Protein AF-A0A3P6RL09-F1 (afdb_monomer)

pLDDT: mean 70.41, std 14.45, range [35.97, 96.25]

Organism: Anisakis simplex (NCBI:txid6269)

Foldseek 3Di:
DDPPPPPPPPQPPDDDDAPCSCVQADVPDPHGDPNVVLVSVQVSQQCQQQPPPPDPVPDPNPDSDRDDDDPPAPDGDDPVCPPPHDDDDPVRVVVVVVVVCVVDVPDPVPVVVVVVCVVCVVVVVVVVVVVVVVVCVVVVVVVVVVVVVPPDDPDDPDDDD

Radius of gyration: 32.25 Å; Cα contacts (8 Å, |Δi|>4): 62; chains: 1; bounding box: 62×29×89 Å

Secondary structure (DSSP, 8-state):
----------PPP-----SSGGGGBPTTSSSB-HHHHHHHHHHHHHHHHHGGG--TTTS-TT--PPP---TT--S---STTSS------HHHHHHHHHHHHHHS----TTHHHHHHHHHTHHHHHHHHHHHHHHHHHHHHHHHHHHHHH--S-S---PPP-

InterPro domains:
  IPR038885 Phospholipase B1, membrane-associated [PTHR21325] (23-113)

Sequence (161 aa):
MSPSTFGLLAIPALHIASRNPDSLFIQHKSLLNRKGHMYAAKWLWNRLMTGPEYNLSKAVLSEDAYFCPSAGCPYFRTVTNRHSCQVITEEEWQRSTRTNSSANGVSKKQSKRREAIKQHLILVITVIVVSAFISVTFFGTIFYRNSLKATKPRFEATPGV

Mean predicted aligned error: 19.16 Å

Solvent-accessible surface area (backbone atoms only — not comparable to full-atom values): 10375 Å² total; per-residue (Å²): 134,82,78,83,69,74,76,75,79,74,76,74,82,86,77,90,75,50,93,63,56,72,74,23,32,39,89,98,44,99,45,65,29,77,62,25,51,54,51,51,51,49,52,50,49,35,36,55,63,56,35,89,75,53,48,73,90,76,46,60,69,83,59,93,72,77,74,76,75,68,88,86,51,97,63,85,47,41,91,88,40,61,89,61,71,75,93,72,53,74,67,56,52,54,49,52,53,53,55,53,48,69,75,46,87,66,83,72,78,66,52,66,62,54,53,50,47,66,77,40,43,68,60,55,53,50,53,53,54,53,54,52,51,53,49,52,52,53,54,48,50,52,51,51,56,51,55,74,68,48,92,63,78,94,71,77,79,76,80,83,128

Structure (mmCIF, N/CA/C/O backbone):
data_AF-A0A3P6RL09-F1
#
_entry.id   AF-A0A3P6RL09-F1
#
loop_
_atom_site.group_PDB
_atom_site.id
_atom_site.type_symbol
_atom_site.label_atom_id
_atom_site.label_alt_id
_atom_site.label_comp_id
_atom_site.label_asym_id
_atom_site.label_entity_id
_atom_site.label_seq_id
_atom_site.pdbx_PDB_ins_code
_atom_site.Cartn_x
_atom_site.Cartn_y
_atom_site.Cartn_z
_atom_site.occupancy
_atom_site.B_iso_or_equiv
_atom_site.auth_seq_id
_atom_site.auth_comp_id
_atom_site.auth_asym_id
_atom_site.auth_atom_id
_atom_site.pdbx_PDB_model_num
ATOM 1 N N . MET A 1 1 ? -16.301 -20.273 8.828 1.00 35.97 1 MET A N 1
ATOM 2 C CA . MET A 1 1 ? -15.400 -19.262 9.421 1.00 35.97 1 MET A CA 1
ATOM 3 C C . MET A 1 1 ? -14.298 -19.029 8.398 1.00 35.97 1 MET A C 1
ATOM 5 O O . MET A 1 1 ? -13.395 -19.843 8.317 1.00 35.97 1 MET A O 1
ATOM 9 N N . SER A 1 2 ? -14.445 -18.052 7.497 1.00 41.81 2 SER A N 1
ATOM 10 C CA . SER A 1 2 ? -13.389 -17.766 6.516 1.00 41.81 2 SER A CA 1
ATOM 11 C C . SER A 1 2 ? -12.301 -16.959 7.227 1.00 41.81 2 SER A C 1
ATOM 13 O O . SER A 1 2 ? -12.634 -15.899 7.770 1.00 41.81 2 SER A O 1
ATOM 15 N N . PRO A 1 3 ? -11.044 -17.424 7.278 1.00 44.56 3 PRO A N 1
ATOM 16 C CA . PRO A 1 3 ? -9.967 -16.610 7.813 1.00 44.56 3 PRO A CA 1
ATOM 17 C C . PRO A 1 3 ? -9.872 -15.340 6.964 1.00 44.56 3 PRO A C 1
ATOM 19 O O . PRO A 1 3 ? -9.890 -15.403 5.736 1.00 44.56 3 PRO A O 1
ATOM 22 N N . SER A 1 4 ? -9.807 -14.178 7.613 1.00 50.56 4 SER A N 1
ATOM 23 C CA . SER A 1 4 ? -9.357 -12.949 6.969 1.00 50.56 4 SER A CA 1
ATOM 24 C C . SER A 1 4 ? -7.876 -13.130 6.666 1.00 50.56 4 SER A C 1
ATOM 26 O O . SER A 1 4 ? -7.013 -12.726 7.445 1.00 50.56 4 SER A O 1
ATOM 28 N N . THR A 1 5 ? -7.568 -13.813 5.567 1.00 49.56 5 THR A N 1
ATOM 29 C CA . THR A 1 5 ? -6.235 -13.761 4.993 1.00 49.56 5 THR A CA 1
ATOM 30 C C . THR A 1 5 ? -6.047 -12.317 4.569 1.00 49.56 5 THR A C 1
ATOM 32 O O . THR A 1 5 ? -6.594 -11.889 3.551 1.00 49.56 5 THR A O 1
ATOM 35 N N . PHE A 1 6 ? -5.317 -11.544 5.375 1.00 51.50 6 PHE A N 1
ATOM 36 C CA . PHE A 1 6 ? -4.567 -10.425 4.833 1.00 51.50 6 PHE A CA 1
ATOM 37 C C . PHE A 1 6 ? -3.871 -10.988 3.601 1.00 51.50 6 PHE A C 1
ATOM 39 O O . PHE A 1 6 ? -3.085 -11.930 3.717 1.00 51.50 6 PHE A O 1
ATOM 46 N N . GLY A 1 7 ? -4.289 -10.532 2.421 1.00 54.72 7 GLY A N 1
ATOM 47 C CA . GLY A 1 7 ? -3.661 -10.936 1.179 1.00 54.72 7 GLY A CA 1
ATOM 48 C C . GLY A 1 7 ? -2.219 -10.496 1.294 1.00 54.72 7 GLY A C 1
ATOM 49 O O . GLY A 1 7 ? -1.932 -9.305 1.210 1.00 54.72 7 GLY A O 1
ATOM 50 N N . LEU A 1 8 ? -1.335 -11.442 1.593 1.00 49.31 8 LEU A N 1
ATOM 51 C CA . LEU A 1 8 ? 0.090 -11.200 1.616 1.00 49.31 8 LEU A CA 1
ATOM 52 C C . LEU A 1 8 ? 0.418 -10.835 0.173 1.00 49.31 8 LEU A C 1
ATOM 54 O O . LEU A 1 8 ? 0.345 -11.680 -0.720 1.00 49.31 8 LEU A O 1
ATOM 58 N N . LEU A 1 9 ? 0.646 -9.544 -0.073 1.00 55.44 9 LEU A N 1
ATOM 59 C CA . LEU A 1 9 ? 1.071 -9.059 -1.372 1.00 55.44 9 LEU A CA 1
ATOM 60 C C . LEU A 1 9 ? 2.515 -9.539 -1.520 1.00 55.44 9 LEU A C 1
ATOM 62 O O . LEU A 1 9 ? 3.455 -8.841 -1.155 1.00 55.44 9 LEU A O 1
ATOM 66 N N . ALA A 1 10 ? 2.681 -10.799 -1.923 1.00 58.03 10 ALA A N 1
ATOM 67 C CA . ALA A 1 10 ? 3.985 -11.380 -2.163 1.00 58.03 10 ALA A CA 1
ATOM 68 C C . ALA A 1 10 ? 4.620 -10.561 -3.284 1.00 58.03 10 ALA A C 1
ATOM 70 O O . ALA A 1 10 ? 4.180 -10.621 -4.434 1.00 58.03 10 ALA A O 1
ATOM 71 N N . ILE A 1 11 ? 5.593 -9.725 -2.922 1.00 59.22 11 ILE A N 1
ATOM 72 C CA . ILE A 1 11 ? 6.316 -8.909 -3.886 1.00 59.22 11 ILE A CA 1
ATOM 73 C C . ILE A 1 11 ? 7.095 -9.897 -4.759 1.00 59.22 11 ILE A C 1
ATOM 75 O O . ILE A 1 11 ? 7.929 -10.637 -4.229 1.00 59.22 11 ILE A O 1
ATOM 79 N N . PRO A 1 12 ? 6.803 -9.978 -6.068 1.00 61.41 12 PRO A N 1
ATOM 80 C CA . PRO A 1 12 ? 7.513 -10.890 -6.944 1.00 61.41 12 PRO A CA 1
ATOM 81 C C . PRO A 1 12 ? 8.993 -10.514 -6.974 1.00 61.41 12 PRO A C 1
ATOM 83 O O . PRO A 1 12 ? 9.341 -9.332 -6.930 1.00 61.41 12 PRO A O 1
ATOM 86 N N . ALA A 1 13 ? 9.860 -11.522 -7.064 1.00 68.19 13 ALA A N 1
ATOM 87 C CA . ALA A 1 13 ? 11.288 -11.302 -7.224 1.00 68.19 13 ALA A CA 1
ATOM 88 C C . ALA A 1 13 ? 11.544 -10.376 -8.428 1.00 68.19 13 ALA A C 1
ATOM 90 O O . ALA A 1 13 ? 11.003 -10.587 -9.518 1.00 68.19 13 ALA A O 1
ATOM 91 N N . LEU A 1 14 ? 12.343 -9.330 -8.209 1.00 69.88 14 LEU A N 1
ATOM 92 C CA . LEU A 1 14 ? 12.722 -8.370 -9.241 1.00 69.88 14 LEU A CA 1
ATOM 93 C C . LEU A 1 14 ? 13.580 -9.078 -10.297 1.00 69.88 14 LEU A C 1
ATOM 95 O O . LEU A 1 14 ? 14.721 -9.443 -10.027 1.00 69.88 14 LEU A O 1
ATOM 99 N N . HIS A 1 15 ? 13.045 -9.231 -11.507 1.00 72.06 15 HIS A N 1
ATOM 100 C CA . HIS A 1 15 ? 13.816 -9.699 -12.655 1.00 72.06 15 HIS A CA 1
ATOM 101 C C . HIS A 1 15 ? 14.382 -8.494 -13.414 1.00 72.06 15 HIS A C 1
ATOM 103 O O . HIS A 1 15 ? 13.628 -7.716 -14.002 1.00 72.06 15 HIS A O 1
ATOM 109 N 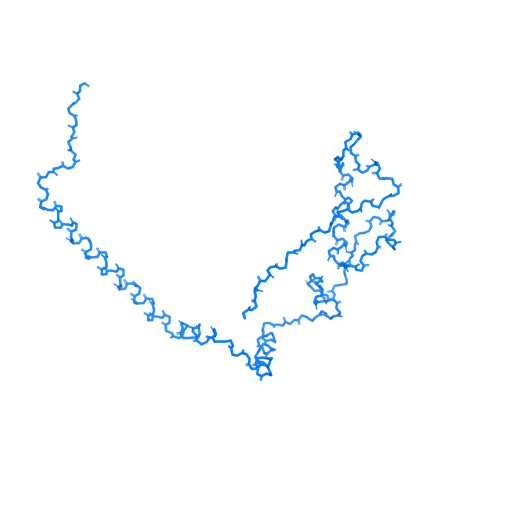N . ILE A 1 16 ? 15.707 -8.330 -13.403 1.00 70.69 16 ILE A N 1
ATOM 110 C CA . ILE A 1 16 ? 16.383 -7.215 -14.076 1.00 70.69 16 ILE A CA 1
ATOM 111 C C . ILE A 1 16 ? 16.520 -7.558 -15.560 1.00 70.69 16 ILE A C 1
ATOM 113 O O . ILE A 1 16 ? 17.398 -8.311 -15.963 1.00 70.69 16 ILE A O 1
ATOM 117 N N . ALA A 1 17 ? 15.622 -7.004 -16.371 1.00 71.38 17 ALA A N 1
ATOM 118 C CA . ALA A 1 17 ? 15.649 -7.115 -17.823 1.00 71.38 17 ALA A CA 1
ATOM 119 C C . ALA A 1 17 ? 15.997 -5.733 -18.400 1.00 71.38 17 ALA A C 1
ATOM 121 O O . ALA A 1 17 ? 15.131 -4.871 -18.544 1.00 71.38 17 ALA A O 1
ATOM 122 N N . SER A 1 18 ? 17.279 -5.484 -18.665 1.00 70.62 18 SER A N 1
ATOM 123 C CA . SER A 1 18 ? 17.788 -4.230 -19.244 1.00 70.62 18 SER A CA 1
ATOM 124 C C . SER A 1 18 ? 18.775 -4.551 -20.362 1.00 70.62 18 SER A C 1
ATOM 126 O O . SER A 1 18 ? 19.451 -5.573 -20.296 1.00 70.62 18 SER A O 1
ATOM 128 N N . ARG A 1 19 ? 18.885 -3.676 -21.372 1.00 75.81 19 ARG A N 1
ATOM 129 C CA . ARG A 1 19 ? 19.893 -3.820 -22.441 1.00 75.81 19 ARG A CA 1
ATOM 130 C C . ARG A 1 19 ? 21.323 -3.771 -21.892 1.00 75.81 19 ARG A C 1
ATOM 132 O O . ARG A 1 19 ? 22.179 -4.475 -22.401 1.00 75.81 19 ARG A O 1
ATOM 139 N N . ASN A 1 20 ? 21.545 -2.978 -20.839 1.00 77.81 20 ASN A N 1
ATOM 140 C CA . ASN A 1 20 ? 22.835 -2.825 -20.160 1.00 77.81 20 ASN A CA 1
ATOM 141 C C . ASN A 1 20 ? 22.659 -3.059 -18.646 1.00 77.81 20 ASN A C 1
ATOM 143 O O . ASN A 1 20 ? 22.564 -2.085 -17.886 1.00 77.81 20 ASN A O 1
ATOM 147 N N . PRO A 1 21 ? 22.570 -4.321 -18.187 1.00 78.69 21 PRO A N 1
ATOM 148 C CA . PRO A 1 21 ? 22.286 -4.641 -16.788 1.00 78.69 21 PRO A CA 1
ATOM 149 C C . PRO A 1 21 ? 23.398 -4.172 -15.845 1.00 78.69 21 PRO A C 1
ATOM 151 O O . PRO A 1 21 ? 23.098 -3.639 -14.780 1.00 78.69 21 PRO A O 1
ATOM 154 N N . ASP A 1 22 ? 24.661 -4.251 -16.265 1.00 83.38 22 ASP A N 1
ATOM 155 C CA . ASP A 1 22 ? 25.820 -3.891 -15.435 1.00 83.38 22 ASP A CA 1
ATOM 156 C C . ASP A 1 22 ? 25.816 -2.418 -15.008 1.00 83.38 22 ASP A C 1
ATOM 158 O O . ASP A 1 22 ? 26.282 -2.069 -13.927 1.00 83.38 22 ASP A O 1
ATOM 162 N N . SER A 1 23 ? 25.207 -1.543 -15.816 1.00 84.12 23 SER A N 1
ATOM 163 C CA . SER A 1 23 ? 25.078 -0.112 -15.508 1.00 84.12 23 SER A CA 1
ATOM 164 C C . SER A 1 23 ? 24.140 0.194 -14.329 1.00 84.12 23 SER A C 1
ATOM 166 O O . SER A 1 23 ? 24.153 1.308 -13.791 1.00 84.12 23 SER A O 1
ATOM 168 N N . LEU A 1 24 ? 23.306 -0.775 -13.933 1.00 83.44 24 LEU A N 1
ATOM 169 C CA . LEU A 1 24 ? 22.361 -0.661 -12.822 1.00 83.44 24 LEU A CA 1
ATOM 170 C C . LEU A 1 24 ? 23.001 -1.026 -11.481 1.00 83.44 24 LEU A C 1
ATOM 172 O O . LEU A 1 24 ? 22.462 -0.656 -10.436 1.00 83.44 24 LEU A O 1
ATOM 176 N N . PHE A 1 25 ? 24.147 -1.701 -11.504 1.00 88.12 25 PHE A N 1
ATOM 177 C CA . PHE A 1 25 ? 24.873 -2.124 -10.317 1.00 88.12 25 PHE A CA 1
ATOM 178 C C . PHE A 1 25 ? 26.046 -1.192 -10.016 1.00 88.12 25 PHE A C 1
ATOM 180 O O . PHE A 1 25 ? 26.510 -0.414 -10.853 1.00 88.12 25 PHE A O 1
ATOM 187 N N . ILE A 1 26 ? 26.509 -1.238 -8.773 1.00 87.19 26 ILE A N 1
ATOM 188 C CA . ILE A 1 26 ? 27.792 -0.651 -8.394 1.00 87.19 26 ILE A CA 1
ATOM 189 C C . ILE A 1 26 ? 28.891 -1.573 -8.935 1.00 87.19 26 ILE A C 1
ATOM 191 O O . ILE A 1 26 ? 28.784 -2.793 -8.823 1.00 87.19 26 ILE A O 1
ATOM 195 N N . GLN A 1 27 ? 29.952 -1.007 -9.516 1.00 82.88 27 GLN A N 1
ATOM 196 C CA . GLN A 1 27 ? 31.065 -1.793 -10.058 1.00 82.88 27 GLN A CA 1
ATOM 197 C C . GLN A 1 27 ? 31.574 -2.805 -9.015 1.00 82.88 27 GLN A C 1
ATOM 199 O O . GLN A 1 27 ? 31.877 -2.442 -7.877 1.00 82.88 27 GLN A O 1
ATOM 204 N N . HIS A 1 28 ? 31.618 -4.080 -9.412 1.00 79.81 28 HIS A N 1
ATOM 205 C CA . HIS A 1 28 ? 32.073 -5.218 -8.601 1.00 79.81 28 HIS A CA 1
ATOM 206 C C . HIS A 1 28 ? 31.265 -5.504 -7.319 1.00 79.81 28 HIS A C 1
ATOM 208 O O . HIS A 1 28 ? 31.753 -6.198 -6.428 1.00 79.81 28 HIS A O 1
ATOM 214 N N . LYS A 1 29 ? 30.023 -5.011 -7.209 1.00 83.69 29 LYS A N 1
ATOM 215 C CA . LYS A 1 29 ? 29.109 -5.339 -6.102 1.00 83.69 29 LYS A CA 1
ATOM 216 C C . LYS A 1 29 ? 27.725 -5.698 -6.642 1.00 83.69 29 LYS A C 1
ATOM 218 O O . LYS A 1 29 ? 27.238 -5.076 -7.575 1.00 83.69 29 LYS A O 1
ATOM 223 N N . SER A 1 30 ? 27.036 -6.633 -5.991 1.00 81.06 30 SER A N 1
ATOM 224 C CA . SER A 1 30 ? 25.639 -6.994 -6.300 1.00 81.06 30 SER A CA 1
ATOM 225 C C . SER A 1 30 ? 24.608 -5.957 -5.821 1.00 81.06 30 SER A C 1
ATOM 227 O O . SER A 1 30 ? 23.404 -6.200 -5.855 1.00 81.06 30 SER A O 1
ATOM 229 N N . LEU A 1 31 ? 25.070 -4.792 -5.360 1.00 85.50 31 LEU A N 1
ATOM 230 C CA . LEU A 1 31 ? 24.231 -3.702 -4.879 1.00 85.50 31 LEU A CA 1
ATOM 231 C C . LEU A 1 31 ? 23.812 -2.807 -6.045 1.00 85.50 31 LEU A C 1
ATOM 233 O O . LEU A 1 31 ? 24.619 -2.469 -6.914 1.00 85.50 31 LEU A O 1
ATOM 237 N N . LEU A 1 32 ? 22.547 -2.396 -6.039 1.00 86.31 32 LEU A N 1
ATOM 238 C CA . LEU A 1 32 ? 22.009 -1.470 -7.027 1.00 86.31 32 LEU A CA 1
ATOM 239 C C . LEU A 1 32 ? 22.616 -0.075 -6.827 1.00 86.31 32 LEU A C 1
ATOM 241 O O . LEU A 1 32 ? 22.747 0.422 -5.711 1.00 86.31 32 LEU A O 1
ATOM 245 N N . ASN A 1 33 ? 22.968 0.577 -7.929 1.00 88.38 33 ASN A N 1
ATOM 246 C CA . ASN A 1 33 ? 23.310 1.996 -7.946 1.00 88.38 33 ASN A CA 1
ATOM 247 C C . ASN A 1 33 ? 22.012 2.837 -7.952 1.00 88.38 33 ASN A C 1
ATOM 249 O O . ASN A 1 33 ? 20.912 2.305 -8.111 1.00 88.38 33 ASN A O 1
ATOM 253 N N . ARG A 1 34 ? 22.103 4.169 -7.867 1.00 87.75 34 ARG A N 1
ATOM 254 C CA . ARG A 1 34 ? 20.961 5.095 -7.989 1.00 87.75 34 ARG A CA 1
ATOM 255 C C . ARG A 1 34 ? 20.082 4.787 -9.209 1.00 87.75 34 ARG A C 1
ATOM 257 O O . ARG A 1 34 ? 18.859 4.793 -9.102 1.00 87.75 34 ARG A O 1
ATOM 264 N N . LYS A 1 35 ? 20.701 4.474 -10.356 1.00 84.62 35 LYS A N 1
ATOM 265 C CA . LYS A 1 35 ? 19.991 4.059 -11.580 1.00 84.62 35 LYS A CA 1
ATOM 266 C C . LYS A 1 35 ? 19.269 2.718 -11.404 1.00 84.62 35 LYS A C 1
ATOM 268 O O . LYS A 1 35 ? 18.115 2.603 -11.804 1.00 84.62 35 LYS A O 1
ATOM 273 N N . GLY A 1 36 ? 19.911 1.747 -10.755 1.00 85.81 36 GLY A N 1
ATOM 274 C CA . GLY A 1 36 ? 19.321 0.453 -10.417 1.00 85.81 36 GLY A CA 1
ATOM 275 C C . GLY A 1 36 ? 18.119 0.558 -9.482 1.00 85.81 36 GLY A C 1
ATOM 276 O O . GLY A 1 36 ? 17.090 -0.058 -9.742 1.00 85.81 36 GLY A O 1
ATOM 277 N N . HIS A 1 37 ? 18.198 1.396 -8.445 1.00 86.88 37 HIS A N 1
ATOM 278 C CA . HIS A 1 37 ? 17.065 1.650 -7.552 1.00 86.88 37 HIS A CA 1
ATOM 279 C C . HIS A 1 37 ? 15.891 2.314 -8.276 1.00 86.88 37 HIS A C 1
ATOM 281 O O . HIS A 1 37 ? 14.745 1.911 -8.083 1.00 86.88 37 HIS A O 1
ATOM 287 N N . MET A 1 38 ? 16.164 3.287 -9.149 1.00 84.88 38 MET A N 1
ATOM 288 C CA . MET A 1 38 ? 15.124 3.928 -9.954 1.00 84.88 38 MET A CA 1
ATOM 289 C C . MET A 1 38 ? 14.469 2.937 -10.926 1.00 84.88 38 MET A C 1
ATOM 291 O O . MET A 1 38 ? 13.247 2.920 -11.053 1.00 84.88 38 MET A O 1
ATOM 295 N N . TYR A 1 39 ? 15.263 2.069 -11.557 1.00 82.75 39 TYR A N 1
ATOM 296 C CA . TYR A 1 39 ? 14.760 0.989 -12.405 1.00 82.75 39 TYR A CA 1
ATOM 297 C C . TYR A 1 39 ? 13.878 0.010 -11.616 1.00 82.75 39 TYR A C 1
ATOM 299 O O . TYR A 1 39 ? 12.765 -0.297 -12.040 1.00 82.75 39 TYR A O 1
ATOM 307 N N . ALA A 1 40 ? 14.331 -0.433 -10.440 1.00 83.44 40 ALA A N 1
ATOM 308 C CA . ALA A 1 40 ? 13.582 -1.344 -9.577 1.00 83.44 40 ALA A CA 1
ATOM 309 C C . ALA A 1 40 ? 12.241 -0.743 -9.126 1.00 83.44 40 ALA A C 1
ATOM 311 O O . ALA A 1 40 ? 11.212 -1.417 -9.175 1.00 83.44 40 ALA A O 1
ATOM 312 N N . ALA A 1 41 ? 12.233 0.537 -8.739 1.00 84.44 41 ALA A N 1
ATOM 313 C CA . ALA A 1 41 ? 11.019 1.248 -8.349 1.00 84.44 41 ALA A CA 1
ATOM 314 C C . ALA A 1 41 ? 10.026 1.378 -9.517 1.00 84.44 41 ALA A C 1
ATOM 316 O O . ALA A 1 41 ? 8.838 1.108 -9.345 1.00 84.44 41 ALA A O 1
ATOM 317 N N . LYS A 1 42 ? 10.510 1.723 -10.720 1.00 81.31 42 LYS A N 1
ATOM 318 C CA . LYS A 1 42 ? 9.691 1.779 -11.943 1.00 81.31 42 LYS A CA 1
ATOM 319 C C . LYS A 1 42 ? 9.093 0.421 -12.294 1.00 81.31 42 LYS A C 1
ATOM 321 O O . LYS A 1 42 ? 7.899 0.320 -12.568 1.00 81.31 42 LYS A O 1
ATOM 326 N N . TRP A 1 43 ? 9.912 -0.628 -12.260 1.00 80.19 43 TRP A N 1
ATOM 327 C CA . TRP A 1 43 ? 9.461 -1.995 -12.499 1.00 80.19 43 TRP A CA 1
ATOM 328 C C . TRP A 1 43 ? 8.355 -2.393 -11.518 1.00 80.19 43 TRP A C 1
ATOM 330 O O . TRP A 1 43 ? 7.308 -2.892 -11.938 1.00 80.19 43 TRP A O 1
ATOM 340 N N . LEU A 1 44 ? 8.564 -2.115 -10.227 1.00 80.38 44 LEU A N 1
ATOM 341 C CA . LEU A 1 44 ? 7.603 -2.428 -9.176 1.00 80.38 44 LEU A CA 1
ATOM 342 C C . LEU A 1 44 ? 6.289 -1.677 -9.399 1.00 80.38 44 LEU A C 1
ATOM 344 O O . LEU A 1 44 ? 5.228 -2.295 -9.361 1.00 80.38 44 LEU A O 1
ATOM 348 N N . TRP A 1 45 ? 6.355 -0.377 -9.695 1.00 80.19 45 TRP A N 1
ATOM 349 C CA . TRP A 1 45 ? 5.180 0.432 -10.015 1.00 80.19 45 TRP A CA 1
ATOM 350 C C . TRP A 1 45 ? 4.389 -0.157 -11.183 1.00 80.19 45 TRP A C 1
ATOM 352 O O . TRP A 1 45 ? 3.197 -0.438 -11.057 1.00 80.19 45 TRP A O 1
ATOM 362 N N . ASN A 1 46 ? 5.057 -0.407 -12.309 1.00 77.81 46 ASN A N 1
ATOM 363 C CA . ASN A 1 46 ? 4.392 -0.911 -13.503 1.00 77.81 46 ASN A CA 1
ATOM 364 C C . ASN A 1 46 ? 3.725 -2.270 -13.236 1.00 77.81 46 ASN A C 1
ATOM 366 O O . ASN A 1 46 ? 2.573 -2.473 -13.630 1.00 77.81 46 ASN A O 1
ATOM 370 N N . ARG A 1 47 ? 4.401 -3.169 -12.507 1.00 76.38 47 ARG A N 1
ATOM 371 C CA . ARG A 1 47 ? 3.870 -4.486 -12.124 1.00 76.38 47 ARG A CA 1
ATOM 372 C C . ARG A 1 47 ? 2.690 -4.383 -11.154 1.00 76.38 47 ARG A C 1
ATOM 374 O O . ARG A 1 47 ? 1.727 -5.126 -11.317 1.00 76.38 47 ARG A O 1
ATOM 381 N N . LEU A 1 48 ? 2.730 -3.462 -10.188 1.00 75.75 48 LEU A N 1
ATOM 382 C CA . LEU A 1 48 ? 1.622 -3.218 -9.255 1.00 75.75 48 LEU A CA 1
ATOM 383 C C . LEU A 1 48 ? 0.377 -2.687 -9.973 1.00 75.75 48 LEU A C 1
ATOM 385 O O . LEU A 1 48 ? -0.734 -3.110 -9.667 1.00 75.75 48 LEU A O 1
ATOM 389 N N . MET A 1 49 ? 0.554 -1.795 -10.948 1.00 74.56 49 MET A N 1
ATOM 390 C CA . MET A 1 49 ? -0.572 -1.151 -11.632 1.00 74.56 49 MET A CA 1
ATOM 391 C C . MET A 1 49 ? -1.208 -2.026 -12.721 1.00 74.56 49 MET A C 1
ATOM 393 O O . MET A 1 49 ? -2.424 -1.987 -12.918 1.00 74.56 49 MET A O 1
ATOM 397 N N . THR A 1 50 ? -0.411 -2.823 -13.436 1.00 72.12 50 THR A N 1
ATOM 398 C CA . THR A 1 50 ? -0.899 -3.682 -14.538 1.00 72.12 50 THR A CA 1
ATOM 399 C C . THR A 1 50 ? -1.141 -5.138 -14.123 1.00 72.12 50 THR A C 1
ATOM 401 O O . THR A 1 50 ? -1.870 -5.873 -14.801 1.00 72.12 50 THR A O 1
ATOM 404 N N . GLY A 1 51 ? -0.591 -5.561 -12.982 1.00 71.25 51 GLY A N 1
ATOM 405 C CA . GLY A 1 51 ? -0.728 -6.914 -12.455 1.00 71.25 51 GLY A CA 1
ATOM 406 C C . GLY A 1 51 ? 0.049 -7.958 -13.276 1.00 71.25 51 GLY A C 1
ATOM 407 O O . GLY A 1 51 ? 1.097 -7.651 -13.850 1.00 71.25 51 GLY A O 1
ATOM 408 N N . PRO A 1 52 ? -0.431 -9.214 -13.355 1.00 66.00 52 PRO A N 1
ATOM 409 C CA . PRO A 1 52 ? 0.291 -10.294 -14.031 1.00 66.00 52 PRO A CA 1
ATOM 410 C C . PRO A 1 52 ? 0.384 -10.124 -15.559 1.00 66.00 52 PRO A C 1
ATOM 412 O O . PRO A 1 52 ? 1.295 -10.691 -16.157 1.00 66.00 52 PRO A O 1
ATOM 415 N N . GLU A 1 53 ? -0.460 -9.271 -16.159 1.00 63.91 53 GLU A N 1
ATOM 416 C CA . GLU A 1 53 ? -0.382 -8.849 -17.576 1.00 63.91 53 GLU A CA 1
ATOM 417 C C . GLU A 1 53 ? 0.869 -8.015 -17.880 1.00 63.91 53 GLU A C 1
ATOM 419 O O . GLU A 1 53 ? 1.158 -7.788 -19.056 1.00 63.91 53 GLU A O 1
ATOM 424 N N . TYR A 1 54 ? 1.610 -7.537 -16.867 1.00 67.62 54 TYR A N 1
ATOM 425 C CA . TYR A 1 54 ? 2.860 -6.824 -17.114 1.00 67.62 54 TYR A CA 1
ATOM 426 C C . TYR A 1 54 ? 3.886 -7.763 -17.741 1.00 67.62 54 TYR A C 1
ATOM 428 O O . TYR A 1 54 ? 4.632 -8.456 -17.042 1.00 67.62 54 TYR A O 1
ATOM 436 N N . ASN A 1 55 ? 3.912 -7.816 -19.063 1.00 64.94 55 ASN A N 1
ATOM 437 C CA . ASN A 1 55 ? 4.827 -8.676 -19.772 1.00 64.94 55 ASN A CA 1
ATOM 438 C C . ASN A 1 55 ? 6.106 -7.905 -20.100 1.00 64.94 55 ASN A C 1
ATOM 440 O O . ASN A 1 55 ? 6.106 -7.023 -20.958 1.00 64.94 55 ASN A O 1
ATOM 444 N N . LEU A 1 56 ? 7.205 -8.288 -19.447 1.00 62.94 56 LEU A N 1
ATOM 445 C CA . LEU A 1 56 ? 8.532 -7.719 -19.686 1.00 62.94 56 LEU A CA 1
ATOM 446 C C . LEU A 1 56 ? 8.980 -7.855 -21.144 1.00 62.94 56 LEU A C 1
ATOM 448 O O . LEU A 1 56 ? 9.679 -6.981 -21.633 1.00 62.94 56 LEU A O 1
ATOM 452 N N . SER A 1 57 ? 8.546 -8.906 -21.848 1.00 63.69 57 SER A N 1
ATOM 453 C CA . SER A 1 57 ? 8.893 -9.113 -23.263 1.00 63.69 57 SER A CA 1
ATOM 454 C C . SER A 1 57 ? 8.184 -8.148 -24.221 1.00 63.69 57 SER A C 1
ATOM 456 O O . SER A 1 57 ? 8.682 -7.908 -25.315 1.00 63.69 57 SER A O 1
ATOM 458 N N . LYS A 1 58 ? 7.044 -7.569 -23.814 1.00 58.75 58 LYS A N 1
ATOM 459 C CA . LYS A 1 58 ? 6.316 -6.543 -24.583 1.00 58.75 58 LYS A CA 1
ATOM 460 C C . LYS A 1 58 ? 6.651 -5.121 -24.131 1.00 58.75 58 LYS A C 1
ATOM 462 O O . LYS A 1 58 ? 6.322 -4.170 -24.832 1.00 58.75 58 LYS A O 1
ATOM 467 N N . ALA A 1 59 ? 7.258 -4.970 -22.956 1.00 62.94 59 ALA A N 1
ATOM 468 C CA . ALA A 1 59 ? 7.726 -3.683 -22.480 1.00 62.94 59 ALA A CA 1
ATOM 469 C C . ALA A 1 59 ? 8.949 -3.272 -23.307 1.00 62.94 59 ALA A C 1
ATOM 471 O O . ALA A 1 59 ? 9.900 -4.039 -23.453 1.00 62.94 59 ALA A O 1
ATOM 472 N N . VAL A 1 60 ? 8.944 -2.057 -23.850 1.00 59.16 60 VAL A N 1
ATOM 473 C CA . VAL A 1 60 ? 10.132 -1.495 -24.492 1.00 59.16 60 VAL A CA 1
ATOM 474 C C . VAL A 1 60 ? 11.157 -1.249 -23.383 1.00 59.16 60 VAL A C 1
ATOM 476 O O . VAL A 1 60 ? 11.102 -0.241 -22.689 1.00 59.16 60 VAL A O 1
ATOM 479 N N . LEU A 1 61 ? 12.090 -2.192 -23.189 1.00 56.34 61 LEU A N 1
ATOM 480 C CA . LEU A 1 61 ? 13.149 -2.152 -22.160 1.00 56.34 61 LEU A CA 1
ATOM 481 C C . LEU A 1 61 ? 14.011 -0.873 -22.197 1.00 56.34 61 LEU A C 1
ATOM 483 O O . LEU A 1 61 ? 14.800 -0.638 -21.284 1.00 56.34 61 LEU A O 1
ATOM 487 N N . SER A 1 62 ? 13.908 -0.093 -23.273 1.00 51.50 62 SER A N 1
ATOM 488 C CA . SER A 1 62 ? 14.661 1.133 -23.526 1.00 51.50 62 SER A CA 1
ATOM 489 C C . SER A 1 62 ? 13.853 2.424 -23.385 1.00 51.50 62 SER A C 1
ATOM 491 O O . SER A 1 62 ? 14.453 3.486 -23.498 1.00 51.50 62 SER A O 1
ATOM 493 N N . GLU A 1 63 ? 12.539 2.369 -23.150 1.00 54.16 63 GLU A N 1
ATOM 494 C CA . GLU A 1 63 ? 11.717 3.570 -22.962 1.00 54.16 63 GLU A CA 1
ATOM 495 C C . GLU A 1 63 ? 11.192 3.624 -21.530 1.00 54.16 63 GLU A C 1
ATOM 497 O O . GLU A 1 63 ? 10.351 2.848 -21.087 1.00 54.16 63 GLU A O 1
ATOM 502 N N . ASP A 1 64 ? 11.763 4.574 -20.804 1.00 54.94 64 ASP A N 1
ATOM 503 C CA . ASP A 1 64 ? 11.639 4.896 -19.387 1.00 54.94 64 ASP A CA 1
ATOM 504 C C . ASP A 1 64 ? 10.226 5.286 -18.892 1.00 54.94 64 ASP A C 1
ATOM 506 O O . ASP A 1 64 ? 10.107 6.051 -17.929 1.00 54.94 64 ASP A O 1
ATOM 510 N N . ALA A 1 65 ? 9.151 4.798 -19.510 1.00 62.06 65 ALA A N 1
ATOM 511 C CA . ALA A 1 65 ? 7.791 5.241 -19.233 1.00 62.06 65 ALA A CA 1
ATOM 512 C C . ALA A 1 65 ? 7.163 4.520 -18.025 1.00 62.06 65 ALA A C 1
ATOM 514 O O . ALA A 1 65 ? 7.086 3.289 -17.955 1.00 62.06 65 ALA A O 1
ATOM 515 N N . TYR A 1 66 ? 6.666 5.309 -17.069 1.00 67.75 66 TYR A N 1
ATOM 516 C CA . TYR A 1 66 ? 5.759 4.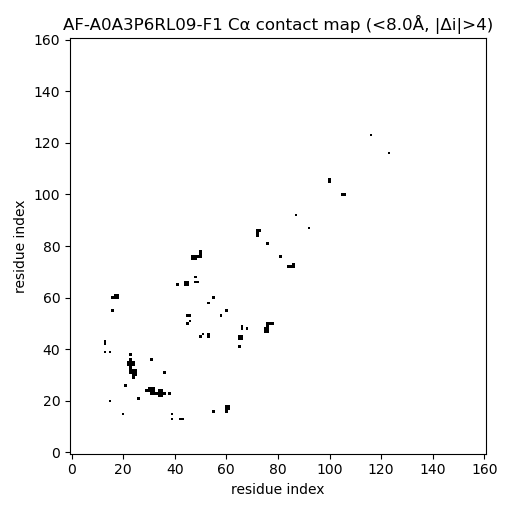814 -16.038 1.00 67.75 66 TYR A CA 1
ATOM 517 C C . TYR A 1 66 ? 4.433 4.412 -16.686 1.00 67.75 66 TYR A C 1
ATOM 519 O O . TYR A 1 66 ? 3.878 5.154 -17.497 1.00 67.75 66 TYR A O 1
ATOM 527 N N . PHE A 1 67 ? 3.890 3.263 -16.291 1.00 70.62 67 PHE A N 1
ATOM 528 C CA . PHE A 1 67 ? 2.530 2.901 -16.654 1.00 70.62 67 PHE A CA 1
ATOM 529 C C . PHE A 1 67 ? 1.556 3.866 -15.968 1.00 70.62 67 PHE A C 1
ATOM 531 O O . PHE A 1 67 ? 1.484 3.918 -14.735 1.00 70.62 67 PHE A O 1
ATOM 538 N N . CYS A 1 68 ? 0.806 4.615 -16.776 1.00 63.94 68 CYS A N 1
ATOM 539 C CA . CYS A 1 68 ? -0.256 5.497 -16.316 1.00 63.94 68 CYS A CA 1
ATOM 540 C C . CYS A 1 68 ? -1.612 4.802 -16.527 1.00 63.94 68 CYS A C 1
ATOM 542 O O . CYS A 1 68 ? -1.977 4.525 -17.674 1.00 63.94 68 CYS A O 1
ATOM 544 N N . PRO A 1 69 ? -2.358 4.461 -15.461 1.00 66.81 69 PRO A N 1
ATOM 545 C CA . PRO A 1 69 ? -3.706 3.928 -15.612 1.00 66.81 69 PRO A CA 1
ATOM 546 C C . PRO A 1 69 ? -4.657 5.001 -16.164 1.00 66.81 69 PRO A C 1
ATOM 548 O O . PRO A 1 69 ? -4.479 6.195 -15.936 1.00 66.81 69 PRO A O 1
ATOM 551 N N . SER A 1 70 ? -5.721 4.571 -16.842 1.00 63.69 70 SER A N 1
ATOM 552 C CA . SER A 1 70 ? -6.834 5.467 -17.176 1.00 63.69 70 SER A CA 1
ATOM 553 C C . SER A 1 70 ? -7.483 6.005 -15.893 1.00 63.69 70 SER A C 1
ATOM 555 O O . SER A 1 70 ? -7.728 5.241 -14.956 1.00 63.69 70 SER A O 1
ATOM 557 N N . ALA A 1 71 ? -7.806 7.302 -15.873 1.00 65.69 71 ALA A N 1
ATOM 558 C CA . ALA A 1 71 ? -8.416 8.000 -14.737 1.00 65.69 71 ALA A CA 1
ATOM 559 C C . ALA A 1 71 ? -9.818 7.484 -14.344 1.00 65.69 71 ALA A C 1
ATOM 561 O O . ALA A 1 71 ? -10.375 7.926 -13.344 1.00 65.69 71 ALA A O 1
ATOM 562 N N . GLY A 1 72 ? -10.396 6.541 -15.097 1.00 65.88 72 GLY A N 1
ATOM 563 C CA . GLY A 1 72 ? -11.722 5.984 -14.817 1.00 65.88 72 GLY A CA 1
ATOM 564 C C . GLY A 1 72 ? -11.809 5.097 -13.567 1.00 65.88 72 GLY A C 1
ATOM 565 O O . GLY A 1 72 ? -12.914 4.784 -13.139 1.00 65.88 72 GLY A O 1
ATOM 566 N N . CYS A 1 73 ? -10.680 4.687 -12.976 1.00 62.91 73 CYS A N 1
ATOM 567 C CA . CYS A 1 73 ? -10.652 3.782 -11.825 1.00 62.91 73 CYS A CA 1
ATOM 568 C C . CYS A 1 73 ? -9.800 4.322 -10.673 1.00 62.91 73 CYS A C 1
ATOM 570 O O . CYS A 1 73 ? -8.575 4.244 -10.747 1.00 62.91 73 CYS A O 1
ATOM 572 N N . PRO A 1 74 ? -10.422 4.813 -9.585 1.00 62.22 74 PRO A N 1
ATOM 573 C CA . PRO A 1 74 ? -9.707 5.446 -8.477 1.00 62.22 74 PRO A CA 1
ATOM 574 C C . PRO A 1 74 ? -8.995 4.455 -7.537 1.00 62.22 74 PRO A C 1
ATOM 576 O O . PRO A 1 74 ? -8.333 4.881 -6.596 1.00 62.22 74 PRO A O 1
ATOM 579 N N . TYR A 1 75 ? -9.110 3.140 -7.768 1.00 64.94 75 TYR A N 1
ATOM 580 C CA . TYR A 1 75 ? -8.519 2.100 -6.918 1.00 64.94 75 TYR A CA 1
ATOM 581 C C . TYR A 1 75 ? -7.417 1.312 -7.634 1.00 64.94 75 TYR A C 1
ATOM 583 O O . TYR A 1 75 ? -7.494 1.057 -8.838 1.00 64.94 75 TYR A O 1
ATOM 591 N N . PHE A 1 76 ? -6.427 0.847 -6.862 1.00 65.75 76 PHE A N 1
ATOM 592 C CA . PHE A 1 76 ? -5.441 -0.128 -7.332 1.00 65.75 76 PHE A CA 1
ATOM 593 C C . PHE A 1 76 ? -6.146 -1.384 -7.861 1.00 65.75 76 PHE A C 1
ATOM 595 O O . PHE A 1 76 ? -7.052 -1.929 -7.221 1.00 65.75 76 PHE A O 1
ATOM 602 N N . ARG A 1 77 ? -5.726 -1.860 -9.037 1.00 63.75 77 ARG A N 1
ATOM 603 C CA . ARG A 1 77 ? -6.295 -3.061 -9.652 1.00 63.75 77 ARG A CA 1
ATOM 604 C C . 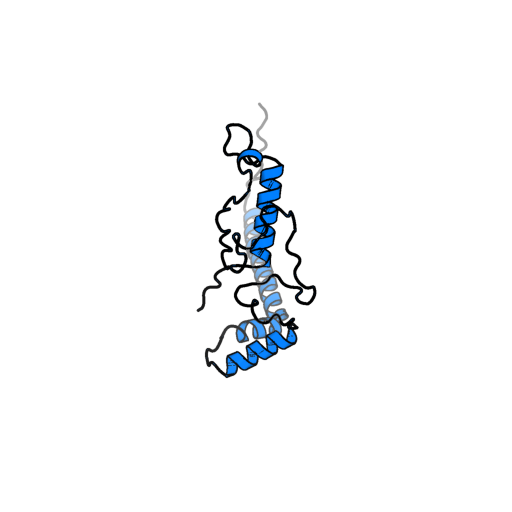ARG A 1 77 ? -5.820 -4.303 -8.905 1.00 63.75 77 ARG A C 1
ATOM 606 O O . ARG A 1 77 ? -4.678 -4.727 -9.036 1.00 63.75 77 ARG A O 1
ATOM 613 N N . THR A 1 78 ? -6.714 -4.907 -8.136 1.00 66.19 78 THR A N 1
ATOM 614 C CA . THR A 1 78 ? -6.525 -6.249 -7.573 1.00 66.19 78 THR A CA 1
ATOM 615 C C . THR A 1 78 ? -6.947 -7.312 -8.589 1.00 66.19 78 THR A C 1
ATOM 617 O O . THR A 1 78 ? -7.649 -7.012 -9.555 1.00 66.19 78 THR A O 1
ATOM 620 N N . VAL A 1 79 ? -6.584 -8.580 -8.356 1.00 66.06 79 VAL A N 1
ATOM 621 C CA . VAL A 1 79 ? -7.069 -9.717 -9.172 1.00 66.06 79 VAL A CA 1
ATOM 622 C C . VAL A 1 79 ? -8.602 -9.735 -9.238 1.00 66.06 79 VAL A C 1
ATOM 624 O O . VAL A 1 79 ? -9.177 -10.017 -10.283 1.00 66.06 79 VAL A O 1
ATOM 627 N N . THR A 1 80 ? -9.262 -9.363 -8.139 1.00 62.50 80 THR A N 1
ATOM 628 C CA . THR A 1 80 ? -10.724 -9.300 -8.025 1.00 62.50 80 THR A CA 1
ATOM 629 C C . THR A 1 80 ? -11.352 -8.111 -8.756 1.00 62.50 80 THR A C 1
ATOM 631 O O . THR A 1 80 ? -12.482 -8.218 -9.214 1.00 62.50 80 THR A O 1
ATOM 634 N N . ASN A 1 81 ? -10.632 -6.995 -8.897 1.00 64.81 81 ASN A N 1
ATOM 635 C CA . ASN A 1 81 ? -11.121 -5.739 -9.478 1.00 64.81 81 ASN A CA 1
ATOM 636 C C . ASN A 1 81 ? -10.564 -5.491 -10.896 1.00 64.81 81 ASN A C 1
ATOM 638 O O . ASN A 1 81 ? -10.405 -4.356 -11.350 1.00 64.81 81 ASN A O 1
ATOM 642 N N . ARG A 1 82 ? -10.153 -6.566 -11.576 1.00 65.25 82 ARG A N 1
ATOM 643 C CA . ARG A 1 82 ? -9.355 -6.475 -12.803 1.00 65.25 82 ARG A CA 1
ATOM 644 C C . ARG A 1 82 ? -10.185 -6.251 -14.061 1.00 65.25 82 ARG A C 1
ATOM 646 O O . ARG A 1 82 ? -9.752 -5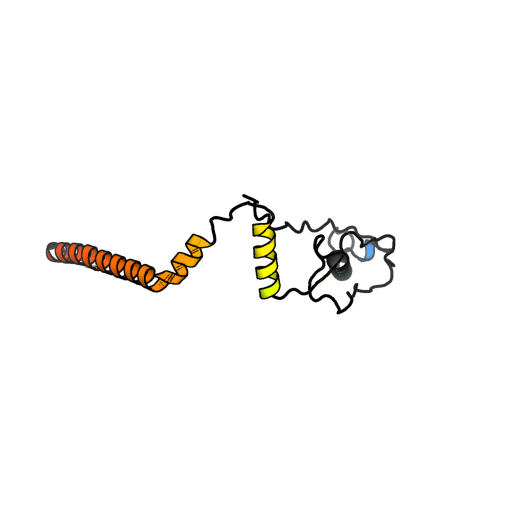.513 -14.941 1.00 65.25 82 ARG A O 1
ATOM 653 N N . HIS A 1 83 ? -11.339 -6.912 -14.147 1.00 67.81 83 HIS A N 1
ATOM 654 C CA . HIS A 1 83 ? -12.207 -6.895 -15.328 1.00 67.81 83 HIS A CA 1
ATOM 655 C C . HIS A 1 83 ? -13.218 -5.751 -15.298 1.00 67.81 83 HIS A C 1
ATOM 657 O O . HIS A 1 83 ? -13.440 -5.095 -16.309 1.00 67.81 83 HIS A O 1
ATOM 663 N N . SER A 1 84 ? -13.798 -5.489 -14.133 1.00 67.62 84 SER A N 1
ATOM 664 C CA . SER A 1 84 ? -14.738 -4.397 -13.913 1.00 67.62 84 SER A CA 1
ATOM 665 C C . SER A 1 84 ? -14.331 -3.679 -12.647 1.00 67.62 84 SER A C 1
ATOM 667 O O . SER A 1 84 ? -14.212 -4.315 -11.601 1.00 67.62 84 SER A O 1
ATOM 669 N N . CYS A 1 85 ? -14.145 -2.373 -12.749 1.00 66.31 85 CYS A N 1
ATOM 670 C CA . CYS A 1 85 ? -13.913 -1.523 -11.604 1.00 66.31 85 CYS A CA 1
ATOM 671 C C . CYS A 1 85 ? -15.093 -0.576 -11.487 1.00 66.31 85 CYS A C 1
ATOM 673 O O . CY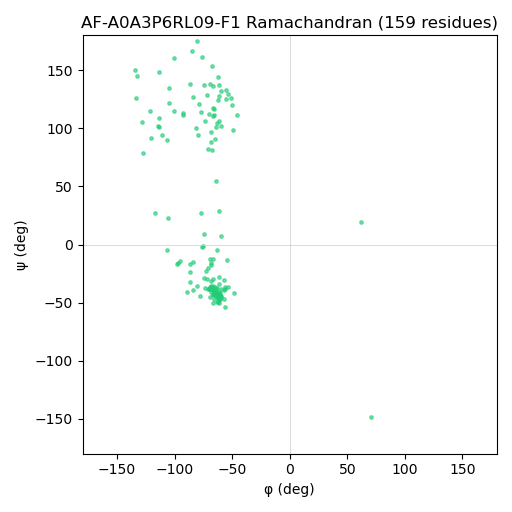S A 1 85 ? -15.267 0.358 -12.264 1.00 66.31 85 CYS A O 1
ATOM 675 N N . GLN A 1 86 ? -15.962 -0.925 -10.545 1.00 69.38 86 GLN A N 1
ATOM 676 C CA . GLN A 1 86 ? -17.126 -0.144 -10.193 1.00 69.38 86 GLN A CA 1
ATOM 677 C C . GLN A 1 86 ? -16.820 0.538 -8.868 1.00 69.38 86 GLN A C 1
ATOM 679 O O . GLN A 1 86 ? -16.502 -0.118 -7.874 1.00 69.38 86 GLN A O 1
ATOM 684 N N . VAL A 1 87 ? -16.896 1.864 -8.866 1.00 72.75 87 VAL A N 1
ATOM 685 C CA . VAL A 1 87 ? -16.936 2.615 -7.618 1.00 72.75 87 VAL A CA 1
ATOM 686 C C . VAL A 1 87 ? -18.295 2.328 -7.001 1.00 72.75 87 VAL A C 1
ATOM 688 O O . VAL A 1 87 ? -19.319 2.685 -7.575 1.00 72.75 87 VAL A O 1
ATOM 691 N N . ILE A 1 88 ? -18.288 1.621 -5.878 1.00 74.75 88 ILE A N 1
ATOM 692 C CA . ILE A 1 88 ? -19.490 1.353 -5.097 1.00 74.75 88 ILE A CA 1
ATOM 693 C C . ILE A 1 88 ? -19.481 2.241 -3.864 1.00 74.75 88 ILE A C 1
ATOM 695 O O . ILE A 1 88 ? -18.463 2.386 -3.182 1.00 74.75 88 ILE A O 1
ATOM 699 N N . THR A 1 89 ? -20.625 2.841 -3.583 1.00 80.25 89 THR A N 1
ATOM 700 C CA . THR A 1 89 ? -20.841 3.615 -2.360 1.00 80.25 89 THR A CA 1
ATOM 701 C C . THR A 1 89 ? -21.044 2.681 -1.164 1.00 80.25 89 THR A C 1
ATOM 703 O O . THR A 1 89 ? -21.368 1.498 -1.318 1.00 80.25 89 THR A O 1
ATOM 706 N N . G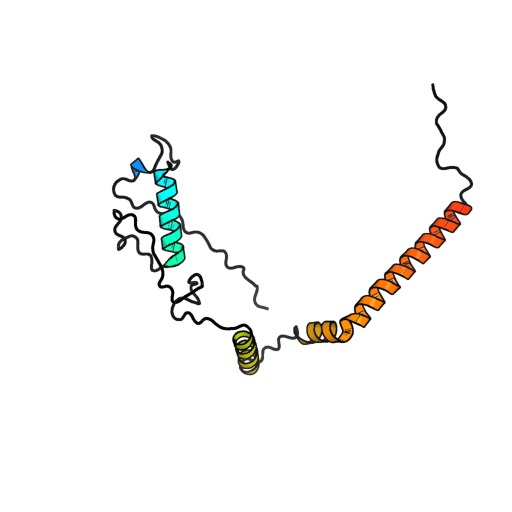LU A 1 90 ? -20.868 3.196 0.058 1.00 80.69 90 GLU A N 1
ATOM 707 C CA . GLU A 1 90 ? -21.063 2.395 1.276 1.00 80.69 90 GLU A CA 1
ATOM 708 C C . GLU A 1 90 ? -22.471 1.776 1.327 1.00 80.69 90 GLU A C 1
ATOM 710 O O . GLU A 1 90 ? -22.640 0.612 1.698 1.00 80.69 90 GLU A O 1
ATOM 715 N N . GLU A 1 91 ? -23.481 2.520 0.880 1.00 83.00 91 GLU A N 1
ATOM 716 C CA . GLU A 1 91 ? -24.869 2.064 0.860 1.00 83.00 91 GLU A CA 1
ATOM 717 C C . GLU A 1 91 ? -25.107 0.896 -0.105 1.00 83.00 91 GLU A C 1
ATOM 719 O O . GLU A 1 91 ? -25.831 -0.050 0.222 1.00 83.00 91 GLU A O 1
ATOM 724 N N . GLU A 1 92 ? -24.497 0.938 -1.291 1.00 81.50 92 GLU A N 1
ATOM 725 C CA . GLU A 1 92 ? -24.581 -0.130 -2.292 1.00 81.50 92 GLU A CA 1
ATOM 726 C C . GLU A 1 92 ? -23.874 -1.396 -1.810 1.00 81.50 92 GLU A C 1
ATOM 728 O O . GLU A 1 92 ? -24.390 -2.505 -1.981 1.00 81.50 92 GLU A O 1
ATOM 733 N N . TRP A 1 93 ? -22.735 -1.240 -1.129 1.00 77.31 93 TRP A N 1
ATOM 734 C CA . TRP A 1 93 ? -22.029 -2.358 -0.510 1.00 77.31 93 TRP A CA 1
ATOM 735 C C . TRP A 1 93 ? -22.867 -3.021 0.591 1.00 77.31 93 TRP A 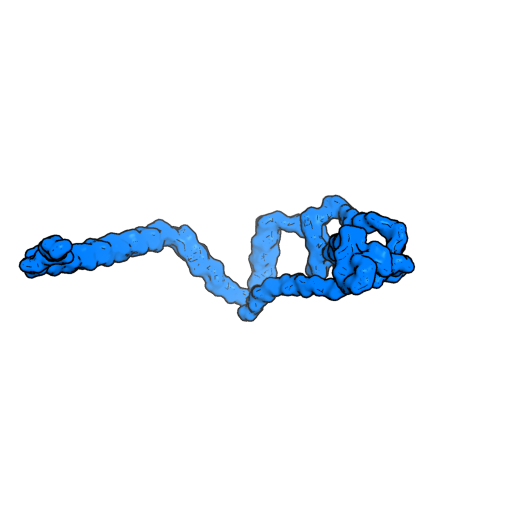C 1
ATOM 737 O O . TRP A 1 93 ? -22.985 -4.253 0.640 1.00 77.31 93 TRP A O 1
ATOM 747 N N . GLN A 1 94 ? -23.513 -2.221 1.448 1.00 79.06 94 GLN A N 1
ATOM 748 C CA . GLN A 1 94 ? -24.407 -2.736 2.487 1.00 79.06 94 GLN A CA 1
ATOM 749 C C . GLN A 1 94 ? -25.626 -3.446 1.887 1.00 79.06 94 GLN A C 1
ATOM 751 O O . GLN A 1 94 ? -25.995 -4.524 2.365 1.00 79.06 94 GLN A O 1
ATOM 756 N N . ARG A 1 95 ? -26.228 -2.894 0.823 1.00 79.00 95 ARG A N 1
ATOM 757 C CA . ARG A 1 95 ? -27.338 -3.537 0.102 1.00 79.00 95 ARG A CA 1
ATOM 758 C C . ARG A 1 95 ? -26.916 -4.876 -0.498 1.00 79.00 95 ARG A C 1
ATOM 760 O O . ARG A 1 95 ? -27.561 -5.871 -0.190 1.00 79.00 95 ARG A O 1
ATOM 767 N N . SER A 1 96 ? -25.805 -4.924 -1.236 1.00 72.12 96 SER A N 1
ATOM 768 C CA . SER A 1 96 ? -25.267 -6.154 -1.847 1.00 72.12 96 SER A CA 1
ATOM 769 C C . SER A 1 96 ? -24.933 -7.232 -0.809 1.00 72.12 96 SER A C 1
ATOM 771 O O . SER A 1 96 ? -25.207 -8.419 -0.999 1.00 72.12 96 SER A O 1
ATOM 773 N N . THR A 1 97 ? -24.407 -6.830 0.350 1.00 66.12 97 THR A N 1
ATOM 774 C CA . THR A 1 97 ? -24.119 -7.763 1.447 1.00 66.12 97 THR A CA 1
ATOM 775 C C . THR A 1 97 ? -25.404 -8.333 2.056 1.00 66.12 97 THR A C 1
ATOM 777 O O . THR A 1 97 ? -25.445 -9.517 2.397 1.00 66.12 97 THR A O 1
ATOM 780 N N . ARG A 1 98 ? -26.470 -7.528 2.168 1.00 65.06 98 ARG A N 1
ATOM 781 C CA . ARG A 1 98 ? -27.781 -7.972 2.672 1.00 65.06 98 ARG A CA 1
ATOM 782 C C . ARG A 1 98 ? -28.481 -8.923 1.695 1.00 65.06 98 ARG A C 1
ATOM 784 O O . ARG A 1 98 ? -28.943 -9.973 2.135 1.00 65.06 98 ARG A O 1
ATOM 791 N N . THR A 1 99 ? -28.504 -8.619 0.395 1.00 61.41 99 THR A N 1
ATOM 792 C CA . THR A 1 99 ? -29.114 -9.495 -0.627 1.00 61.41 99 THR A CA 1
ATOM 793 C C . THR A 1 99 ? -28.356 -10.811 -0.793 1.00 61.41 99 THR A C 1
ATOM 795 O O . THR A 1 99 ? -28.980 -11.870 -0.780 1.00 61.41 99 THR A O 1
ATOM 798 N N . ASN A 1 100 ? -27.019 -10.791 -0.834 1.00 58.66 100 ASN A N 1
ATOM 799 C CA . ASN A 1 100 ? -26.222 -12.022 -0.934 1.00 58.66 100 ASN A CA 1
ATOM 800 C C . ASN A 1 100 ? -26.320 -12.909 0.322 1.00 58.66 100 ASN A C 1
ATOM 802 O O . ASN A 1 100 ? -26.262 -14.134 0.220 1.00 58.66 100 ASN A O 1
ATOM 806 N N . SER A 1 101 ? -26.530 -12.313 1.503 1.00 52.34 101 SER A N 1
ATOM 807 C CA . SER A 1 101 ? -26.786 -13.063 2.746 1.00 52.34 101 SER A CA 1
ATOM 808 C C . SER A 1 101 ? -28.168 -13.726 2.776 1.00 52.34 101 SER A C 1
ATOM 810 O O . SER A 1 101 ? -28.371 -14.662 3.545 1.00 52.34 101 SER A O 1
ATOM 812 N N . SER A 1 102 ? -29.116 -13.252 1.959 1.00 51.69 102 SER A N 1
ATOM 813 C CA . SER A 1 102 ? -30.445 -13.859 1.825 1.00 51.69 102 SER A CA 1
ATOM 814 C C . SER A 1 102 ? -30.476 -14.994 0.794 1.00 51.69 102 SER A C 1
ATOM 816 O O . SER A 1 102 ? -31.334 -15.864 0.896 1.00 51.69 102 SER A O 1
ATOM 818 N N . ALA A 1 103 ? -29.550 -15.000 -0.173 1.00 53.31 103 ALA A N 1
ATOM 819 C CA . ALA A 1 103 ? -29.438 -16.042 -1.199 1.00 53.31 103 ALA A CA 1
ATOM 820 C C . ALA A 1 103 ? -28.585 -17.244 -0.749 1.00 53.31 103 ALA A C 1
ATOM 822 O O . ALA A 1 103 ? -28.881 -18.377 -1.111 1.00 53.31 103 ALA A O 1
ATOM 823 N N . ASN A 1 104 ? -27.567 -17.020 0.089 1.00 46.69 104 ASN A N 1
ATOM 824 C CA . ASN A 1 104 ? -26.771 -18.084 0.704 1.00 46.69 104 ASN A CA 1
ATOM 825 C C . ASN A 1 104 ? -27.012 -18.083 2.214 1.00 46.69 104 ASN A C 1
ATOM 827 O O . ASN A 1 104 ? -26.447 -17.256 2.929 1.00 46.69 104 ASN A O 1
ATOM 831 N N . GLY A 1 105 ? -27.847 -19.011 2.693 1.00 46.19 105 GLY A N 1
ATOM 832 C CA . GLY A 1 105 ? -28.276 -19.177 4.088 1.00 46.19 105 GLY A CA 1
ATOM 833 C C . GLY A 1 105 ? -27.169 -19.535 5.089 1.00 46.19 105 GLY A C 1
ATOM 834 O O . GLY A 1 105 ? -27.290 -20.498 5.840 1.00 46.19 105 GLY A O 1
ATOM 835 N N . VAL A 1 106 ? -26.095 -18.750 5.156 1.00 45.47 106 VAL A N 1
ATOM 836 C CA . VAL A 1 106 ? -25.094 -18.811 6.221 1.00 45.47 106 VAL A CA 1
ATOM 837 C C . VAL A 1 106 ? -25.295 -17.595 7.113 1.00 45.47 106 VAL A C 1
ATOM 839 O O . VAL A 1 106 ? -24.725 -16.523 6.920 1.00 45.47 106 VAL A O 1
ATOM 842 N N . SER A 1 107 ? -26.148 -17.795 8.115 1.00 43.16 107 SER A N 1
ATOM 843 C CA . SER A 1 107 ? -26.414 -16.867 9.209 1.00 43.16 107 SER A CA 1
ATOM 844 C C . SER A 1 107 ? -25.105 -16.375 9.847 1.00 43.16 107 SER A C 1
ATOM 846 O O . SER A 1 107 ? -24.511 -17.033 10.706 1.00 43.16 107 SER A O 1
ATOM 848 N N . LYS A 1 108 ? -24.644 -15.178 9.458 1.00 44.75 108 LYS A N 1
ATOM 849 C CA . LYS A 1 108 ? -23.671 -14.408 10.241 1.00 44.75 108 LYS A CA 1
ATOM 850 C C . LYS A 1 108 ? -24.367 -13.950 11.521 1.00 44.75 108 LYS A C 1
ATOM 852 O O . LYS A 1 108 ? -24.876 -12.836 11.620 1.00 44.75 108 LYS A O 1
ATOM 857 N N . LYS A 1 109 ? -24.318 -14.796 12.550 1.00 46.72 109 LYS A N 1
ATOM 858 C CA . LYS A 1 109 ? -24.810 -14.554 13.922 1.00 46.72 109 LYS A CA 1
ATOM 859 C C . LYS A 1 109 ? -24.138 -13.354 14.637 1.00 46.72 109 LYS A C 1
ATOM 861 O O . LYS A 1 109 ? -24.361 -13.141 15.823 1.00 46.72 109 LYS A O 1
ATOM 866 N N . GLN A 1 110 ? -23.315 -12.560 13.942 1.00 46.47 110 GLN A N 1
ATOM 867 C CA . GLN A 1 110 ? -22.459 -11.513 14.510 1.00 46.47 110 GLN A CA 1
ATOM 868 C C . GLN A 1 110 ? -23.077 -10.098 14.488 1.00 46.47 110 GLN A C 1
ATOM 870 O O . GLN A 1 110 ? -22.590 -9.231 15.212 1.00 46.47 110 GLN A O 1
ATOM 875 N N . SER A 1 111 ? -24.155 -9.844 13.731 1.00 55.38 111 SER A N 1
ATOM 876 C CA . SER A 1 111 ? -24.802 -8.512 13.714 1.00 55.38 111 SER A CA 1
ATOM 877 C C . SER A 1 111 ? -25.679 -8.273 14.952 1.00 55.38 111 SER A C 1
ATOM 879 O O . SER A 1 111 ? -25.501 -7.264 15.627 1.00 55.38 111 SER A O 1
ATOM 881 N N . LYS A 1 112 ? -26.496 -9.249 15.375 1.00 54.75 112 LYS A N 1
ATOM 882 C CA . LYS A 1 112 ? -27.439 -9.072 16.502 1.00 54.75 112 LYS A CA 1
ATOM 883 C C . LYS A 1 112 ? -26.775 -8.619 17.813 1.00 54.75 112 LYS A C 1
ATOM 885 O O . LYS A 1 112 ? -27.337 -7.797 18.525 1.00 54.75 112 LYS A O 1
ATOM 890 N N . ARG A 1 113 ? -25.560 -9.100 18.119 1.00 55.81 113 ARG A N 1
ATOM 891 C CA . ARG A 1 113 ? -24.809 -8.687 19.323 1.00 55.81 113 ARG A CA 1
ATOM 892 C C . ARG A 1 113 ? -24.306 -7.242 19.230 1.00 55.81 113 ARG A C 1
ATOM 894 O O . ARG A 1 113 ? -24.319 -6.538 20.231 1.00 55.81 113 ARG A O 1
ATOM 901 N N . ARG A 1 114 ? -23.865 -6.792 18.049 1.00 57.56 114 ARG A N 1
ATOM 902 C CA . ARG A 1 114 ? -23.417 -5.404 17.828 1.00 57.56 114 ARG A CA 1
ATOM 903 C C . ARG A 1 114 ? -24.592 -4.426 17.787 1.00 57.56 114 ARG A C 1
ATOM 905 O O . ARG A 1 114 ? -24.461 -3.340 18.339 1.00 57.56 114 ARG A O 1
ATOM 912 N N . GLU A 1 115 ? -25.724 -4.821 17.205 1.00 60.78 115 GLU A N 1
ATOM 913 C CA . GLU A 1 115 ? -26.977 -4.055 17.268 1.00 60.78 115 GLU A CA 1
ATOM 914 C C . GLU A 1 115 ? -27.453 -3.883 18.724 1.00 60.78 115 GLU A C 1
ATOM 916 O O . GLU A 1 115 ? -27.712 -2.759 19.147 1.00 60.78 115 GLU A O 1
ATOM 921 N N . ALA A 1 116 ? -27.460 -4.959 19.525 1.00 59.38 116 ALA A N 1
ATOM 922 C CA . ALA A 1 116 ? -27.871 -4.906 20.933 1.00 59.38 116 ALA A CA 1
ATOM 923 C C . ALA A 1 116 ? -26.949 -4.024 21.799 1.00 59.38 116 ALA A C 1
ATOM 925 O O . ALA A 1 116 ? -27.422 -3.282 22.657 1.00 59.38 116 ALA A O 1
ATOM 926 N N . ILE A 1 117 ? -25.633 -4.054 21.549 1.00 60.66 117 ILE A N 1
ATOM 927 C CA . ILE A 1 117 ? -24.665 -3.186 22.243 1.00 60.66 117 ILE A CA 1
ATOM 928 C C . ILE A 1 117 ? -24.872 -1.712 21.871 1.00 60.66 117 ILE A C 1
ATOM 930 O O . ILE A 1 117 ? -24.723 -0.852 22.731 1.00 60.66 117 ILE A O 1
ATOM 934 N N . LYS A 1 118 ? -25.245 -1.401 20.622 1.00 61.59 118 LYS A N 1
ATOM 935 C CA . LYS A 1 118 ? -25.572 -0.024 20.216 1.00 61.59 118 LYS A CA 1
ATOM 936 C C . LYS A 1 118 ? -26.879 0.467 20.843 1.00 61.59 118 LYS A C 1
ATOM 938 O O . LYS A 1 118 ? -26.941 1.619 21.256 1.00 61.59 118 LYS A O 1
ATOM 943 N N . GLN A 1 119 ? -27.890 -0.395 20.955 1.00 68.12 119 GLN A N 1
ATOM 944 C CA . GLN A 1 119 ? -29.184 -0.045 21.555 1.00 68.12 119 GLN A CA 1
ATOM 945 C C . GLN A 1 119 ? -29.115 0.134 23.082 1.00 68.12 119 GLN A C 1
ATOM 947 O O . GLN A 1 119 ? -29.849 0.952 23.630 1.00 68.12 119 GLN A O 1
ATOM 952 N N . HIS A 1 120 ? -28.203 -0.565 23.768 1.00 75.50 120 HIS A N 1
ATOM 953 C CA . HIS A 1 120 ? -28.044 -0.497 25.230 1.00 75.50 120 HIS A CA 1
ATOM 954 C C . HIS A 1 120 ? -26.685 0.053 25.679 1.00 75.50 120 HIS A C 1
ATOM 956 O O . HIS A 1 120 ? -26.207 -0.253 26.772 1.00 75.50 120 HIS A O 1
ATOM 962 N N . LEU A 1 121 ? -26.063 0.893 24.852 1.00 80.44 121 LEU A N 1
ATOM 963 C CA . LEU A 1 121 ? -24.730 1.445 25.098 1.00 80.44 121 LEU A CA 1
ATOM 964 C C . LEU A 1 121 ? -24.655 2.210 26.432 1.00 80.44 121 LEU A C 1
ATOM 966 O O . LEU A 1 121 ? -23.693 2.059 27.182 1.00 80.44 121 LEU A O 1
ATOM 970 N N . ILE A 1 122 ? -25.715 2.951 26.769 1.00 79.75 122 ILE A N 1
ATOM 971 C CA . ILE A 1 122 ? -25.833 3.696 28.032 1.00 79.75 122 ILE A CA 1
ATOM 972 C C . ILE A 1 122 ? -25.836 2.751 29.244 1.00 79.75 122 ILE A C 1
ATOM 974 O O . ILE A 1 122 ? -25.157 3.029 30.232 1.00 79.75 122 ILE A O 1
ATOM 978 N N . LEU A 1 123 ? -26.542 1.617 29.156 1.00 83.38 123 LEU A N 1
ATOM 979 C CA . LEU A 1 123 ? -26.641 0.616 30.229 1.00 83.38 123 LEU A CA 1
ATOM 980 C C . LEU A 1 123 ? -25.275 -0.049 30.475 1.00 83.38 123 LEU A C 1
ATOM 982 O O . LEU A 1 123 ? -24.832 -0.201 31.611 1.00 83.38 123 LEU A O 1
ATOM 986 N N . VAL A 1 124 ? -24.553 -0.377 29.400 1.00 87.25 124 VAL A N 1
ATOM 987 C CA . VAL A 1 124 ? -23.207 -0.966 29.496 1.00 87.25 124 VAL A CA 1
ATOM 988 C C . VAL A 1 124 ? -22.225 -0.004 30.169 1.00 87.25 124 VAL A C 1
ATOM 990 O O . VAL A 1 124 ? -21.483 -0.417 31.060 1.00 87.25 124 VAL A O 1
ATOM 993 N N . ILE A 1 125 ? -22.244 1.280 29.794 1.00 89.12 125 ILE A N 1
ATOM 994 C CA . ILE A 1 125 ? -21.385 2.299 30.418 1.00 89.12 125 ILE A CA 1
ATOM 995 C C . ILE A 1 125 ? -21.708 2.441 31.909 1.00 89.12 125 ILE A C 1
ATOM 997 O O . ILE A 1 125 ? -20.792 2.459 32.730 1.00 89.12 125 ILE A O 1
ATOM 1001 N N . THR A 1 126 ? -22.993 2.492 32.274 1.00 91.44 126 THR A N 1
ATOM 1002 C CA . THR A 1 126 ? -23.399 2.623 33.683 1.00 91.44 126 THR A CA 1
ATOM 1003 C C . THR A 1 126 ? -22.942 1.436 34.526 1.00 91.44 126 THR A C 1
ATOM 1005 O O . THR A 1 126 ? -22.401 1.653 35.607 1.00 91.44 126 THR A O 1
ATOM 1008 N N . VAL A 1 127 ? -23.058 0.197 34.032 1.00 93.56 127 VAL A N 1
ATOM 1009 C CA . VAL A 1 127 ? -22.564 -0.991 34.759 1.00 93.56 127 VAL A CA 1
ATOM 1010 C C . VAL A 1 127 ? -21.060 -0.907 35.014 1.00 93.56 127 VAL A C 1
ATOM 1012 O O . VAL A 1 127 ? -20.612 -1.165 36.131 1.00 93.56 127 VAL A O 1
ATOM 1015 N N . ILE A 1 128 ? -20.277 -0.515 34.004 1.00 93.81 128 ILE A N 1
ATOM 1016 C CA . ILE A 1 128 ? -18.817 -0.416 34.129 1.00 93.81 128 ILE A CA 1
ATOM 1017 C C . ILE A 1 128 ? -18.446 0.630 35.186 1.00 93.81 128 ILE A C 1
ATOM 1019 O O . ILE A 1 128 ? -17.685 0.321 36.103 1.00 93.81 128 ILE A O 1
ATOM 1023 N N . VAL A 1 129 ? -19.026 1.831 35.110 1.00 96.25 129 VAL A N 1
ATOM 1024 C CA . VAL A 1 129 ? -18.738 2.925 36.054 1.00 96.25 129 VAL A CA 1
ATOM 1025 C C . VAL A 1 129 ? -19.122 2.544 37.484 1.00 96.25 129 VAL A C 1
ATOM 1027 O O . VAL A 1 129 ? -18.320 2.721 38.400 1.00 96.25 129 VAL A O 1
ATOM 1030 N N . VAL A 1 130 ? -20.309 1.963 37.680 1.00 95.81 130 VAL A N 1
ATOM 1031 C CA . VAL A 1 130 ? -20.774 1.533 39.008 1.00 95.81 130 VAL A CA 1
ATOM 1032 C C . VAL A 1 130 ? -19.872 0.432 39.569 1.00 95.81 130 VAL A C 1
ATOM 1034 O O . VAL A 1 130 ? -19.455 0.513 40.723 1.00 95.81 130 VAL A O 1
ATOM 1037 N N . SER A 1 131 ? -19.498 -0.561 38.755 1.00 95.25 131 SER A N 1
ATOM 1038 C CA . SER A 1 131 ? -18.608 -1.644 39.198 1.00 95.25 131 SER A CA 1
ATOM 1039 C C . SER A 1 131 ? -17.213 -1.145 39.598 1.00 95.25 131 SER A C 1
ATOM 1041 O O . SER A 1 131 ? -16.652 -1.612 40.590 1.00 95.25 131 SER A O 1
ATOM 1043 N N . ALA A 1 132 ? -16.677 -0.151 38.882 1.00 95.50 132 ALA A N 1
ATOM 1044 C CA . ALA A 1 132 ? -15.395 0.471 39.200 1.00 95.50 132 ALA A CA 1
ATOM 1045 C C . ALA A 1 132 ? -15.473 1.328 40.474 1.00 95.50 132 ALA A C 1
ATOM 1047 O O . ALA A 1 132 ? -14.558 1.319 41.293 1.00 95.50 132 ALA A O 1
ATOM 1048 N N . PHE A 1 133 ? -16.583 2.037 40.685 1.00 96.00 133 PHE A N 1
ATOM 1049 C CA . PHE A 1 133 ? -16.783 2.830 41.895 1.00 96.00 133 PHE A CA 1
ATOM 1050 C C . PHE A 1 133 ? -16.874 1.949 43.151 1.00 96.00 133 PHE A C 1
ATOM 1052 O O . PHE A 1 133 ? -16.257 2.248 44.177 1.00 96.00 133 PHE A O 1
ATOM 1059 N N . ILE A 1 134 ? -17.584 0.820 43.059 1.00 95.44 134 ILE A N 1
ATOM 1060 C CA . ILE A 1 134 ? -17.694 -0.154 44.155 1.00 95.44 134 ILE A CA 1
ATOM 1061 C C . ILE A 1 134 ? -16.325 -0.759 44.483 1.00 95.44 134 ILE A C 1
ATOM 1063 O O . ILE A 1 134 ? -15.971 -0.868 45.655 1.00 95.44 134 ILE A O 1
ATOM 1067 N N . SER A 1 135 ? -15.523 -1.122 43.477 1.00 95.31 135 SER A N 1
ATOM 1068 C CA . SER A 1 135 ? -14.205 -1.710 43.735 1.00 95.31 135 SER A CA 1
ATOM 1069 C C . SER A 1 135 ? -13.260 -0.708 44.406 1.00 95.31 135 SER A C 1
ATOM 1071 O O . SER A 1 135 ? -12.661 -1.034 45.430 1.00 95.31 135 SER A O 1
ATOM 1073 N N . VAL A 1 136 ? -13.181 0.530 43.911 1.00 96.06 136 VAL A N 1
ATOM 1074 C CA . VAL A 1 136 ? -12.322 1.576 44.497 1.00 96.06 136 VAL A CA 1
ATOM 1075 C C . VAL A 1 136 ? -12.729 1.898 45.934 1.00 96.06 136 VAL A C 1
ATOM 1077 O O . VAL A 1 136 ? -11.867 1.991 46.807 1.00 96.06 136 VAL A O 1
ATOM 1080 N N . THR A 1 137 ? -14.026 2.033 46.211 1.00 93.62 137 THR A N 1
ATOM 1081 C CA . THR A 1 137 ? -14.510 2.337 47.568 1.00 93.62 137 THR A CA 1
ATOM 1082 C C . THR A 1 137 ? -14.283 1.172 48.527 1.00 93.62 137 THR A C 1
ATOM 1084 O O . THR A 1 137 ? -13.833 1.394 49.652 1.00 93.62 137 THR A O 1
ATOM 1087 N N . PHE A 1 138 ? -14.513 -0.070 48.093 1.00 94.25 138 PHE A N 1
ATOM 1088 C CA . PHE A 1 138 ? -14.301 -1.262 48.915 1.00 94.25 138 PHE A CA 1
ATOM 1089 C C . PHE A 1 138 ? -12.818 -1.490 49.234 1.00 94.25 138 PHE A C 1
ATOM 1091 O O . PHE A 1 138 ? -12.441 -1.612 50.400 1.00 94.25 138 PHE A O 1
ATOM 1098 N N . PHE A 1 139 ? -11.945 -1.472 48.223 1.00 92.31 139 PHE A N 1
ATOM 1099 C CA . PHE A 1 139 ? -10.506 -1.607 48.456 1.00 92.31 139 PHE A CA 1
ATOM 1100 C C . PHE A 1 139 ? -9.952 -0.407 49.232 1.00 92.31 139 PHE A C 1
ATOM 1102 O O . PHE A 1 139 ? -9.209 -0.598 50.193 1.00 92.31 139 PHE A O 1
ATOM 1109 N N . GLY A 1 140 ? -10.361 0.817 48.890 1.00 89.56 140 GLY A N 1
ATOM 1110 C CA . GLY A 1 140 ? -9.941 2.034 49.583 1.00 89.56 140 GLY A CA 1
ATOM 1111 C C . GLY 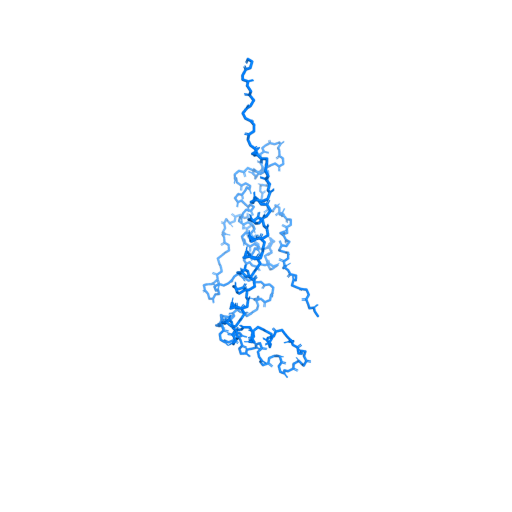A 1 140 ? -10.318 2.036 51.065 1.00 89.56 140 GLY A C 1
ATOM 1112 O O . GLY A 1 140 ? -9.477 2.338 51.907 1.00 89.56 140 GLY A O 1
ATOM 1113 N N . THR A 1 141 ? -11.542 1.627 51.414 1.00 90.12 141 THR A N 1
ATOM 1114 C CA . THR A 1 141 ? -11.977 1.539 52.821 1.00 90.12 141 THR A CA 1
ATOM 1115 C C . THR A 1 141 ? -11.245 0.447 53.594 1.00 90.12 141 THR A C 1
ATOM 1117 O O . THR A 1 141 ? -10.891 0.666 54.753 1.00 90.12 141 THR A O 1
ATOM 1120 N N . ILE A 1 142 ? -10.951 -0.700 52.975 1.00 89.81 142 ILE A N 1
ATOM 1121 C CA . ILE A 1 142 ? -10.132 -1.749 53.601 1.00 89.81 142 ILE A CA 1
ATOM 1122 C C .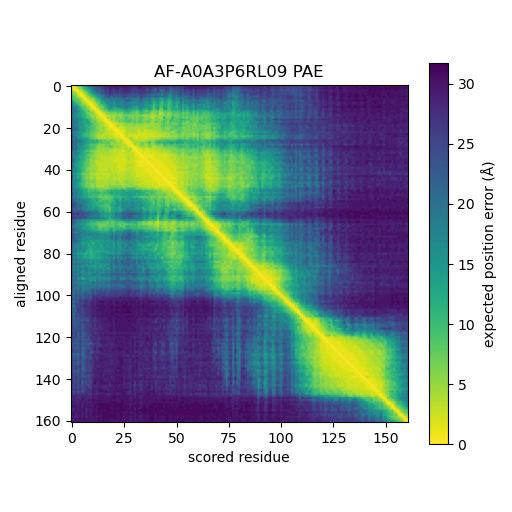 ILE A 1 142 ? -8.716 -1.237 53.874 1.00 89.81 142 ILE A C 1
ATOM 1124 O O . ILE A 1 142 ? -8.231 -1.352 55.003 1.00 89.81 142 ILE A O 1
ATOM 1128 N N . PHE A 1 143 ? -8.068 -0.627 52.878 1.00 87.06 143 PHE A N 1
ATOM 1129 C CA . PHE A 1 143 ? -6.734 -0.050 53.047 1.00 87.06 143 PHE A CA 1
ATOM 1130 C C . PHE A 1 143 ? -6.720 1.063 54.095 1.00 87.06 143 PHE A C 1
ATOM 1132 O O . PHE A 1 143 ? -5.823 1.078 54.930 1.00 87.06 143 PHE A O 1
ATOM 1139 N N . TYR A 1 144 ? -7.735 1.929 54.117 1.00 87.31 144 TYR A N 1
ATOM 1140 C CA . TYR A 1 144 ? -7.854 3.021 55.083 1.00 87.31 144 TYR A CA 1
ATOM 1141 C C . TYR A 1 144 ? -8.025 2.520 56.525 1.00 87.31 144 TYR A C 1
ATOM 1143 O O . TYR A 1 144 ? -7.391 3.011 57.461 1.00 87.31 144 TYR A O 1
ATOM 1151 N N . ARG A 1 145 ? -8.849 1.487 56.732 1.00 86.12 145 ARG A N 1
ATOM 1152 C CA . ARG A 1 145 ? -9.013 0.881 58.062 1.00 86.12 145 ARG A CA 1
ATOM 1153 C C . ARG A 1 145 ? -7.755 0.140 58.502 1.00 86.12 145 ARG A C 1
ATOM 1155 O O . ARG A 1 145 ? -7.413 0.188 59.681 1.00 86.12 145 ARG A O 1
ATOM 1162 N N . ASN A 1 146 ? -7.054 -0.509 57.574 1.00 80.00 146 ASN A N 1
ATOM 1163 C CA . ASN A 1 146 ? -5.776 -1.153 57.863 1.00 80.00 146 ASN A CA 1
ATOM 1164 C C . ASN A 1 146 ? -4.670 -0.129 58.151 1.00 80.00 146 ASN A C 1
ATOM 1166 O O . ASN A 1 146 ? -3.878 -0.359 59.059 1.00 80.00 146 ASN A O 1
ATOM 1170 N N . SER A 1 147 ? -4.642 1.016 57.461 1.00 73.38 147 SER A N 1
ATOM 1171 C CA . SER A 1 147 ? -3.674 2.085 57.731 1.00 73.38 147 SER A CA 1
ATOM 1172 C C . SER A 1 147 ? -3.916 2.761 59.078 1.00 73.38 147 SER A C 1
ATOM 1174 O O . SER A 1 147 ? -2.957 3.081 59.765 1.00 73.38 147 SER A O 1
ATOM 1176 N N . LEU A 1 148 ? -5.176 2.925 59.496 1.00 76.44 148 LEU A N 1
ATOM 1177 C CA . LEU A 1 148 ? -5.512 3.464 60.822 1.00 76.44 148 LEU A CA 1
ATOM 1178 C C . LEU A 1 148 ? -5.136 2.514 61.969 1.00 76.44 148 LEU A C 1
ATOM 1180 O O . LEU A 1 148 ? -4.814 2.968 63.062 1.00 76.44 148 LEU A O 1
ATOM 1184 N N . LYS A 1 149 ? -5.178 1.197 61.733 1.00 74.94 149 LYS A N 1
ATOM 1185 C CA . LYS A 1 149 ? -4.759 0.177 62.711 1.00 74.94 149 LYS A CA 1
ATOM 1186 C C . LYS A 1 149 ? -3.250 -0.083 62.704 1.00 74.94 149 LYS A C 1
ATOM 1188 O O . LYS A 1 149 ? -2.741 -0.706 63.632 1.00 74.94 149 LYS A O 1
ATOM 1193 N N . ALA A 1 150 ? -2.539 0.358 61.668 1.00 61.53 150 ALA A N 1
ATOM 1194 C CA . ALA A 1 150 ? -1.098 0.197 61.556 1.00 61.53 150 ALA A CA 1
ATOM 1195 C C . ALA A 1 150 ? -0.382 1.264 62.401 1.00 61.53 150 ALA A C 1
ATOM 1197 O O . ALA A 1 150 ? -0.104 2.368 61.948 1.00 61.53 150 ALA A O 1
ATOM 1198 N N . THR A 1 151 ? -0.033 0.911 63.635 1.00 58.09 151 THR A N 1
ATOM 1199 C CA . THR A 1 151 ? 0.745 1.724 64.587 1.00 58.09 151 THR A CA 1
ATOM 1200 C C . THR A 1 151 ? 2.252 1.760 64.288 1.00 58.09 151 THR A C 1
ATOM 1202 O O . THR A 1 151 ? 3.063 1.947 65.192 1.00 58.09 151 THR A O 1
ATOM 1205 N N . LYS A 1 152 ? 2.660 1.581 63.023 1.00 60.53 152 LYS A N 1
ATOM 1206 C CA . LYS A 1 152 ? 4.061 1.722 62.598 1.00 60.53 152 LYS A CA 1
ATOM 1207 C C . LYS A 1 152 ? 4.170 2.792 61.508 1.00 60.53 152 LYS A C 1
ATOM 1209 O O . LYS A 1 152 ? 3.630 2.578 60.419 1.00 60.53 152 LYS A O 1
ATOM 1214 N N . PRO A 1 153 ? 4.851 3.927 61.755 1.00 56.66 153 PRO A N 1
ATOM 1215 C CA . PRO A 1 153 ? 5.167 4.874 60.694 1.00 56.66 153 PRO A CA 1
ATOM 1216 C C . PRO A 1 153 ? 6.059 4.180 59.653 1.00 56.66 153 PRO A C 1
ATOM 1218 O O . PRO A 1 153 ? 7.066 3.570 59.991 1.00 56.66 153 PRO A O 1
ATOM 1221 N N . ARG A 1 154 ? 5.674 4.240 58.371 1.00 58.66 154 ARG A N 1
ATOM 1222 C CA . ARG A 1 154 ? 6.393 3.586 57.254 1.00 58.66 154 ARG A CA 1
ATOM 1223 C C . ARG A 1 154 ? 7.691 4.308 56.853 1.00 58.66 154 ARG A C 1
ATOM 1225 O O . ARG A 1 154 ? 8.397 3.845 55.964 1.00 58.66 154 ARG A O 1
ATOM 1232 N N . PHE A 1 155 ? 8.014 5.415 57.511 1.00 59.78 155 PHE A N 1
ATOM 1233 C CA . PHE A 1 155 ? 9.254 6.153 57.316 1.00 59.78 155 PHE A CA 1
ATOM 1234 C C . PHE A 1 155 ? 10.004 6.202 58.647 1.00 59.78 155 PHE A C 1
ATOM 1236 O O . PHE A 1 155 ? 9.774 7.097 59.455 1.00 59.78 155 PHE A O 1
ATOM 1243 N N . GLU A 1 156 ? 10.886 5.235 58.889 1.00 55.00 156 GLU A N 1
ATOM 1244 C CA . GLU A 1 156 ? 12.019 5.493 59.773 1.00 55.00 156 GLU A CA 1
ATOM 1245 C C . GLU A 1 156 ? 13.028 6.307 58.963 1.00 55.00 156 GLU A C 1
ATOM 1247 O O . GLU A 1 156 ? 13.552 5.840 57.950 1.00 55.00 156 GLU A O 1
ATOM 1252 N N . ALA A 1 157 ? 13.254 7.557 59.364 1.00 58.56 157 ALA A N 1
ATOM 1253 C CA . ALA A 1 157 ? 14.438 8.278 58.935 1.00 58.56 157 ALA A CA 1
ATOM 1254 C C . ALA A 1 157 ? 15.633 7.559 59.567 1.00 58.56 157 ALA A C 1
ATOM 1256 O O . ALA A 1 157 ? 15.787 7.573 60.787 1.00 58.56 157 ALA A O 1
ATOM 1257 N N . THR A 1 158 ? 16.447 6.895 58.750 1.00 56.44 158 THR A N 1
ATOM 1258 C CA . THR A 1 158 ? 17.757 6.392 59.168 1.00 56.44 158 THR A CA 1
ATOM 1259 C C . THR A 1 158 ? 18.525 7.536 59.839 1.00 56.44 158 THR A C 1
ATOM 1261 O O . THR A 1 158 ? 18.722 8.561 59.176 1.00 56.44 158 THR A O 1
ATOM 1264 N N . PRO A 1 159 ? 18.941 7.424 61.115 1.00 52.09 159 PRO A N 1
ATOM 1265 C CA . PRO A 1 159 ? 19.818 8.422 61.705 1.00 52.09 159 PRO A CA 1
ATOM 1266 C C . PRO A 1 159 ? 21.128 8.401 60.920 1.00 52.09 159 PRO A C 1
ATOM 1268 O O . PRO A 1 159 ? 21.722 7.340 60.726 1.00 52.09 159 PRO A O 1
ATOM 1271 N N . GLY A 1 160 ? 21.513 9.565 60.398 1.00 57.94 160 GLY A N 1
ATOM 1272 C CA . GLY A 1 160 ? 22.744 9.734 59.640 1.00 57.94 160 GLY A CA 1
ATOM 1273 C C . GLY A 1 160 ? 23.947 9.267 60.454 1.00 57.94 160 GLY A C 1
ATOM 1274 O O . GLY A 1 160 ? 24.145 9.716 61.584 1.00 57.94 160 GLY A O 1
ATOM 1275 N N . VAL A 1 161 ? 24.706 8.352 59.858 1.00 43.59 161 VAL A N 1
ATOM 1276 C CA . VAL A 1 161 ? 26.146 8.196 60.083 1.00 43.59 161 VAL A CA 1
ATOM 1277 C C . VAL A 1 161 ? 26.891 9.159 59.175 1.00 43.59 161 VAL A C 1
ATOM 1279 O O . VAL A 1 161 ? 26.428 9.342 58.024 1.00 43.59 161 VAL A O 1
#